Protein AF-A0A8J8PU39-F1 (afdb_monomer)

Sequence (96 aa):
EINGIKIYVLEGLEDEEEIKEITRKITYSQNNIVVSITDNKLQIGTSKNIDVSKIVEEFRKIGGRGGGKGTFANILLDQRRSKEQIIEIIKRGILV

Structure (mmCIF, N/CA/C/O backbone):
data_AF-A0A8J8PU39-F1
#
_entry.id   AF-A0A8J8PU39-F1
#
loop_
_atom_site.group_PDB
_atom_site.id
_atom_site.type_symbol
_atom_site.label_atom_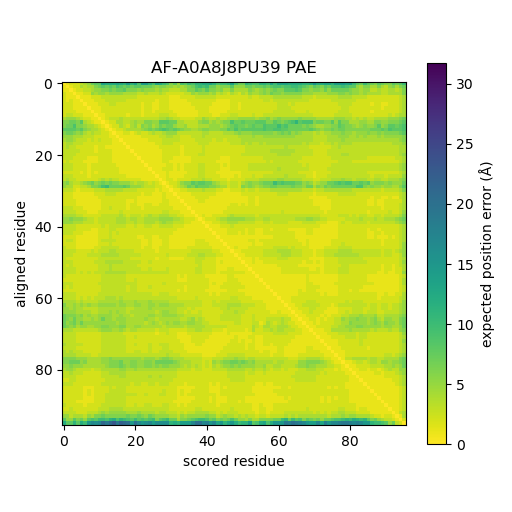id
_atom_site.label_alt_id
_atom_site.label_comp_id
_atom_site.label_asym_id
_atom_site.label_entity_id
_atom_site.label_seq_id
_atom_site.pdbx_PDB_ins_code
_atom_site.Cartn_x
_atom_site.Cartn_y
_atom_site.Cartn_z
_atom_site.occupancy
_atom_site.B_iso_or_equiv
_atom_site.auth_seq_id
_atom_site.auth_comp_id
_atom_site.auth_asym_id
_atom_site.auth_atom_id
_atom_site.pdbx_PDB_model_num
ATOM 1 N N . GLU A 1 1 ? -11.850 7.663 -3.399 1.00 81.25 1 GLU A N 1
ATOM 2 C CA . GLU A 1 1 ? -12.486 7.480 -2.079 1.00 81.25 1 GLU A CA 1
ATOM 3 C C . GLU A 1 1 ? -13.464 6.315 -2.163 1.00 81.25 1 GLU A C 1
ATOM 5 O O . GLU A 1 1 ? -13.991 6.080 -3.247 1.00 81.25 1 GLU A O 1
ATOM 10 N N . ILE A 1 2 ? -13.654 5.568 -1.078 1.00 85.81 2 ILE A N 1
ATOM 11 C CA . ILE A 1 2 ? -14.624 4.470 -0.970 1.00 85.81 2 ILE A CA 1
ATOM 12 C C . ILE A 1 2 ? -15.040 4.316 0.496 1.00 85.81 2 ILE A C 1
ATOM 14 O O . ILE A 1 2 ? -14.176 4.254 1.362 1.00 85.81 2 ILE A O 1
ATOM 18 N N . ASN A 1 3 ? -16.343 4.304 0.793 1.00 85.50 3 ASN A N 1
ATOM 19 C CA . ASN A 1 3 ? -16.881 4.239 2.165 1.00 85.50 3 ASN A CA 1
ATOM 20 C C . ASN A 1 3 ? -16.247 5.260 3.139 1.00 85.50 3 ASN A C 1
ATOM 22 O O . ASN A 1 3 ? -15.985 4.948 4.297 1.00 85.50 3 ASN A O 1
ATOM 26 N N . GLY A 1 4 ? -15.937 6.470 2.659 1.00 89.81 4 GLY A N 1
ATOM 27 C CA . GLY A 1 4 ? -15.257 7.506 3.446 1.00 89.81 4 GLY A CA 1
ATOM 28 C C . GLY A 1 4 ? -13.753 7.283 3.660 1.00 89.81 4 GLY A C 1
ATOM 29 O O . GLY A 1 4 ? -13.113 8.108 4.308 1.00 89.81 4 GLY A O 1
ATOM 30 N N . ILE A 1 5 ? -13.172 6.211 3.103 1.00 94.44 5 ILE A N 1
ATOM 31 C CA . ILE A 1 5 ? -11.729 5.947 3.094 1.00 94.44 5 ILE A CA 1
ATOM 32 C C . ILE A 1 5 ? -11.089 6.580 1.855 1.00 94.44 5 ILE A C 1
ATOM 34 O O . ILE A 1 5 ? -11.463 6.294 0.708 1.00 94.44 5 ILE A O 1
ATOM 38 N N . LYS A 1 6 ? -10.079 7.424 2.069 1.00 96.44 6 LYS A N 1
ATOM 39 C CA . LYS A 1 6 ? -9.273 8.032 1.005 1.00 96.44 6 LYS A CA 1
ATOM 40 C C . LYS A 1 6 ? -8.037 7.185 0.735 1.00 96.44 6 LYS A C 1
ATOM 42 O O . LYS A 1 6 ? -7.341 6.776 1.657 1.00 96.44 6 LYS A O 1
ATOM 47 N N . ILE A 1 7 ? -7.767 6.935 -0.543 1.00 96.38 7 ILE A N 1
ATOM 48 C CA . ILE A 1 7 ? -6.589 6.194 -0.996 1.00 96.38 7 ILE A CA 1
ATOM 49 C C . ILE A 1 7 ? -5.682 7.181 -1.724 1.00 96.38 7 ILE A C 1
ATOM 51 O O . ILE A 1 7 ? -6.104 7.799 -2.702 1.00 96.38 7 ILE A O 1
ATOM 55 N N . TYR A 1 8 ? -4.456 7.317 -1.238 1.00 96.62 8 TYR A N 1
A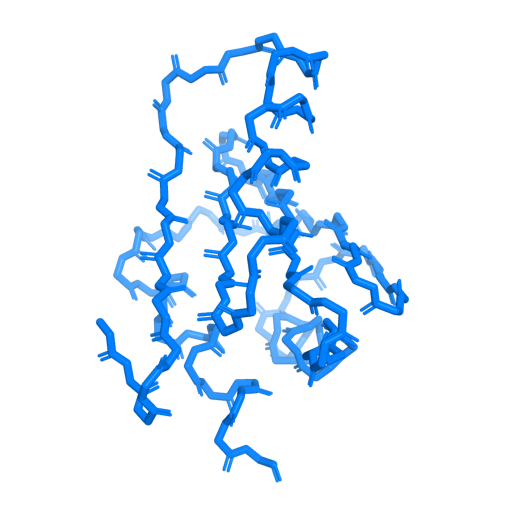TOM 56 C CA . TYR A 1 8 ? -3.399 8.130 -1.818 1.00 96.62 8 TYR A CA 1
ATOM 57 C C . TYR A 1 8 ? -2.382 7.207 -2.478 1.00 96.62 8 TYR A C 1
ATOM 59 O O . TYR A 1 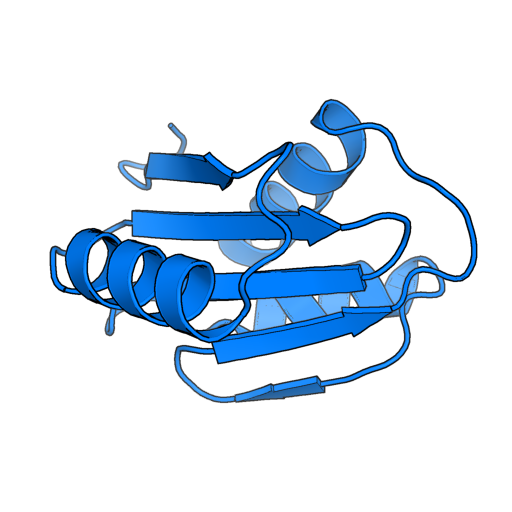8 ? -1.998 6.191 -1.900 1.00 96.62 8 TYR A O 1
ATOM 67 N N . VAL A 1 9 ? -1.945 7.568 -3.680 1.00 96.19 9 VAL A N 1
ATOM 68 C CA . VAL A 1 9 ? -0.918 6.828 -4.413 1.00 96.19 9 VAL A CA 1
ATOM 69 C C . VAL A 1 9 ? 0.295 7.732 -4.565 1.00 96.19 9 VAL A C 1
ATOM 71 O O . VAL A 1 9 ? 0.164 8.832 -5.100 1.00 96.19 9 VAL A O 1
ATOM 74 N N . LEU A 1 10 ? 1.443 7.274 -4.073 1.00 95.25 10 LEU A N 1
ATOM 75 C CA . LEU A 1 10 ? 2.731 7.942 -4.229 1.00 95.25 10 LEU A CA 1
ATOM 76 C C . LEU A 1 10 ? 3.513 7.230 -5.338 1.00 95.25 10 LEU A C 1
ATOM 78 O O . LEU A 1 10 ? 3.779 6.032 -5.237 1.00 95.25 10 LEU A O 1
ATOM 82 N N . GLU A 1 11 ? 3.863 7.967 -6.387 1.00 90.19 11 GLU A N 1
ATOM 83 C CA . GLU A 1 11 ? 4.625 7.487 -7.545 1.00 90.19 11 GLU A CA 1
ATOM 84 C C . GLU A 1 11 ? 5.796 8.443 -7.791 1.00 90.19 11 GLU A C 1
ATOM 86 O O . GLU A 1 11 ? 5.668 9.645 -7.558 1.00 90.19 11 GLU A O 1
ATOM 91 N N . GLY A 1 12 ? 6.929 7.918 -8.264 1.00 84.00 12 GLY A N 1
ATOM 92 C CA . GLY A 1 12 ? 8.099 8.734 -8.611 1.00 84.00 12 GLY A CA 1
ATOM 93 C C . GLY A 1 12 ? 8.921 9.238 -7.420 1.00 84.00 12 GLY A C 1
ATOM 94 O O . GLY A 1 12 ? 9.744 10.128 -7.601 1.00 84.00 12 GLY A O 1
ATOM 95 N N . LEU A 1 13 ? 8.707 8.681 -6.224 1.00 86.19 13 LEU A N 1
ATOM 96 C CA . LEU A 1 13 ? 9.573 8.885 -5.062 1.00 86.19 13 LEU A CA 1
ATOM 97 C C . LEU A 1 13 ? 10.495 7.672 -4.899 1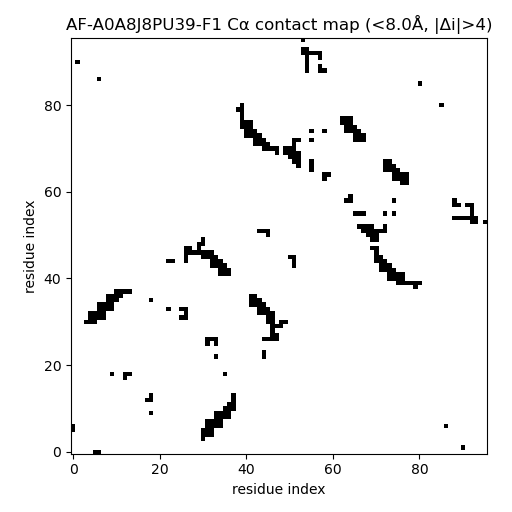.00 86.19 13 LEU A C 1
ATOM 99 O O . LEU A 1 13 ? 10.031 6.531 -4.964 1.00 86.19 13 LEU A O 1
ATOM 103 N N . GLU A 1 14 ? 11.780 7.929 -4.672 1.00 84.12 14 GLU A N 1
ATOM 104 C CA . GLU A 1 14 ? 12.801 6.892 -4.460 1.00 84.12 14 GLU A CA 1
ATOM 105 C C . GLU A 1 14 ? 13.332 6.874 -3.019 1.00 84.12 14 GLU A C 1
ATOM 107 O O . GLU A 1 14 ? 13.798 5.837 -2.549 1.00 84.12 14 GLU A O 1
ATOM 112 N N . ASP A 1 15 ? 13.227 7.994 -2.297 1.00 90.25 15 ASP A N 1
ATOM 113 C CA . ASP A 1 15 ? 13.695 8.107 -0.917 1.00 90.25 15 ASP A CA 1
ATOM 114 C C . ASP A 1 15 ? 12.717 7.418 0.054 1.00 90.25 15 ASP A C 1
ATOM 116 O O . ASP A 1 15 ? 11.583 7.859 0.273 1.00 90.25 15 ASP A O 1
ATOM 120 N N . GLU A 1 16 ? 13.157 6.304 0.647 1.00 87.88 16 GLU A N 1
ATOM 121 C CA . GLU A 1 16 ? 12.342 5.524 1.581 1.00 87.88 16 GLU A CA 1
ATOM 122 C C . GLU A 1 16 ? 12.014 6.277 2.882 1.00 87.88 16 GLU A C 1
ATOM 124 O O . GLU A 1 16 ? 10.959 6.029 3.480 1.00 87.88 16 GLU A O 1
ATOM 129 N N . GLU A 1 17 ? 12.883 7.181 3.349 1.00 91.62 17 GLU A N 1
ATOM 130 C CA . GLU A 1 17 ? 12.611 7.991 4.539 1.00 91.62 17 GLU A CA 1
ATOM 131 C C . GLU A 1 17 ? 11.534 9.033 4.244 1.00 91.62 17 GLU A C 1
ATOM 133 O O . GLU A 1 17 ? 10.583 9.160 5.024 1.00 91.62 17 GLU A O 1
ATOM 138 N N . GLU A 1 18 ? 11.615 9.687 3.084 1.00 93.50 18 GLU A N 1
ATOM 139 C CA . GLU A 1 18 ? 10.604 10.637 2.622 1.00 93.50 18 GLU A CA 1
ATOM 140 C C . GLU A 1 18 ? 9.238 9.954 2.454 1.00 93.50 18 GLU A C 1
ATOM 142 O O . GLU A 1 18 ? 8.229 10.409 3.007 1.00 93.50 18 GLU A O 1
ATOM 147 N N . ILE A 1 19 ? 9.194 8.799 1.777 1.00 93.56 19 ILE A N 1
ATOM 148 C CA . ILE A 1 19 ? 7.967 8.005 1.601 1.00 93.56 19 ILE A CA 1
ATOM 149 C C . ILE A 1 19 ? 7.356 7.646 2.957 1.00 93.56 19 ILE A C 1
ATOM 151 O O . ILE A 1 19 ? 6.139 7.760 3.158 1.00 93.56 19 ILE A O 1
ATOM 155 N N . LYS A 1 20 ? 8.185 7.218 3.912 1.00 92.56 20 LYS A N 1
ATOM 156 C CA . LYS A 1 20 ? 7.744 6.840 5.256 1.00 92.56 20 LYS A CA 1
ATOM 157 C C . LYS A 1 20 ? 7.219 8.039 6.040 1.00 92.56 20 LYS A C 1
ATOM 159 O O . LYS A 1 20 ? 6.233 7.891 6.768 1.00 92.56 20 LYS A O 1
ATOM 164 N N . GLU A 1 21 ? 7.836 9.210 5.911 1.00 95.25 21 GLU A N 1
ATOM 165 C CA . GLU A 1 21 ? 7.378 10.438 6.559 1.00 95.25 21 GLU A CA 1
ATOM 166 C C . GLU A 1 21 ? 6.043 10.923 5.976 1.00 95.25 21 GLU A C 1
ATOM 168 O O . GLU A 1 21 ? 5.102 11.167 6.739 1.00 95.25 21 GLU A O 1
ATOM 173 N N . ILE A 1 22 ? 5.917 10.986 4.645 1.00 96.06 22 ILE A N 1
ATOM 174 C CA . ILE A 1 22 ? 4.670 11.350 3.953 1.00 96.06 22 ILE A CA 1
ATOM 175 C C . ILE A 1 22 ? 3.550 10.390 4.354 1.00 96.06 22 ILE A C 1
ATOM 177 O O . ILE A 1 22 ? 2.470 10.823 4.766 1.00 96.06 22 ILE A O 1
ATOM 181 N N . THR A 1 23 ? 3.831 9.086 4.304 1.00 96.06 23 THR A N 1
ATOM 182 C CA . THR A 1 23 ? 2.886 8.041 4.707 1.00 96.06 23 THR A CA 1
ATOM 183 C C . THR A 1 23 ? 2.410 8.277 6.136 1.00 96.06 23 THR A C 1
ATOM 185 O O . THR A 1 23 ? 1.207 8.384 6.361 1.00 96.06 23 THR A O 1
ATOM 188 N N . ARG A 1 24 ? 3.334 8.453 7.093 1.00 95.75 24 ARG A N 1
ATOM 189 C CA . ARG A 1 24 ? 2.999 8.712 8.504 1.00 95.75 24 ARG A CA 1
ATOM 190 C C . ARG A 1 24 ? 2.134 9.954 8.688 1.00 95.75 24 ARG A C 1
ATOM 192 O O . ARG A 1 24 ? 1.187 9.899 9.470 1.00 95.75 24 ARG A O 1
ATOM 199 N N . LYS A 1 25 ? 2.446 11.056 7.998 1.00 96.75 25 LYS A N 1
ATOM 200 C CA . LYS A 1 25 ? 1.685 12.312 8.090 1.00 96.75 25 LYS A CA 1
ATOM 201 C C . LYS A 1 25 ? 0.253 12.132 7.592 1.00 96.75 25 LYS A C 1
ATOM 203 O O . LYS A 1 25 ? -0.682 12.524 8.283 1.00 96.75 25 LYS A O 1
ATOM 208 N N . ILE A 1 26 ? 0.069 11.494 6.437 1.00 96.94 26 ILE A N 1
ATOM 209 C CA . ILE A 1 26 ? -1.261 11.283 5.847 1.00 96.94 26 ILE A CA 1
ATOM 210 C C . ILE A 1 26 ? -2.088 10.301 6.688 1.00 96.94 26 ILE A C 1
ATOM 212 O O . ILE A 1 26 ? -3.264 10.549 6.963 1.00 96.94 26 ILE A O 1
ATOM 216 N N . THR A 1 27 ? -1.488 9.197 7.140 1.00 96.88 27 THR A N 1
ATOM 217 C CA . THR A 1 27 ? -2.193 8.163 7.916 1.00 96.88 27 THR A CA 1
ATOM 218 C C . THR A 1 27 ? -2.390 8.529 9.387 1.00 96.88 27 THR A C 1
ATOM 220 O O . THR A 1 27 ? -3.010 7.769 10.131 1.00 96.88 27 THR A O 1
ATOM 223 N N . TYR A 1 28 ? -1.856 9.667 9.847 1.00 94.75 28 TYR A N 1
ATOM 224 C CA . TYR A 1 28 ? -2.126 10.175 11.193 1.00 94.75 28 TYR A CA 1
ATOM 225 C C . TYR A 1 28 ? -3.603 10.561 11.360 1.00 94.75 28 TYR A C 1
ATOM 227 O O . TYR A 1 28 ? -4.205 10.290 12.400 1.00 94.75 28 TYR A O 1
ATOM 235 N N . SER A 1 29 ? -4.203 11.145 10.319 1.00 91.81 29 SER A N 1
ATOM 236 C CA . SER A 1 29 ? -5.648 11.372 10.238 1.00 91.81 29 SER A CA 1
ATOM 237 C C . SER A 1 29 ? -6.401 10.057 10.017 1.00 91.81 29 SER A C 1
ATOM 239 O O . SER A 1 29 ? -5.831 9.082 9.532 1.00 91.81 29 SER A O 1
ATOM 241 N N . GLN A 1 30 ? -7.683 10.008 10.381 1.00 91.56 30 GLN A N 1
ATOM 242 C CA . GLN A 1 30 ? -8.507 8.806 10.208 1.00 91.56 30 GLN A CA 1
ATOM 243 C C . GLN A 1 30 ? -8.868 8.550 8.740 1.00 91.56 30 GLN A C 1
ATOM 245 O O . GLN A 1 30 ? -8.897 9.475 7.931 1.00 91.56 30 GLN A O 1
ATOM 250 N N . ASN A 1 31 ? -9.203 7.292 8.437 1.00 95.38 31 ASN A N 1
ATOM 251 C CA . ASN A 1 31 ? -9.768 6.853 7.156 1.00 95.38 31 ASN A CA 1
ATOM 252 C C . ASN A 1 31 ? -8.888 7.119 5.923 1.00 95.38 31 ASN A C 1
ATOM 254 O O . ASN A 1 31 ? -9.395 7.388 4.837 1.00 95.38 31 ASN A O 1
ATOM 258 N N . ASN A 1 32 ? -7.571 7.009 6.064 1.00 97.44 32 ASN A N 1
ATOM 259 C CA . ASN A 1 32 ? -6.623 7.162 4.970 1.00 97.44 32 ASN A CA 1
ATOM 260 C C . ASN A 1 32 ? -5.822 5.878 4.749 1.00 97.44 32 ASN A C 1
ATOM 262 O O . ASN A 1 32 ? -5.410 5.195 5.687 1.00 97.44 32 ASN A O 1
ATOM 266 N N . ILE A 1 33 ? -5.554 5.588 3.484 1.00 97.75 33 ILE A N 1
ATOM 267 C CA . ILE A 1 33 ? -4.622 4.563 3.030 1.00 97.75 33 ILE A CA 1
ATOM 268 C C . ILE A 1 33 ? -3.650 5.241 2.078 1.00 97.75 33 ILE A C 1
ATOM 270 O O . ILE A 1 33 ? -4.062 5.979 1.187 1.00 97.75 33 ILE A O 1
ATOM 274 N N . VAL A 1 34 ? -2.364 4.990 2.257 1.00 98.06 34 VAL A N 1
ATOM 275 C CA . VAL A 1 34 ? -1.307 5.434 1.354 1.00 98.06 34 VAL A CA 1
ATOM 276 C C . VAL A 1 34 ? -0.649 4.194 0.784 1.00 98.06 34 VAL A C 1
ATOM 278 O O . VAL A 1 34 ? -0.270 3.299 1.536 1.00 98.06 34 VAL A O 1
ATOM 281 N N . VAL A 1 35 ? -0.502 4.145 -0.534 1.00 97.50 35 VAL A N 1
ATOM 282 C CA . VAL A 1 35 ? 0.328 3.156 -1.214 1.00 97.50 35 VAL A CA 1
ATOM 283 C C . VAL A 1 35 ? 1.421 3.882 -1.983 1.00 97.50 35 VAL A C 1
ATOM 285 O O . VAL A 1 35 ? 1.141 4.713 -2.843 1.00 97.50 35 VAL A O 1
ATOM 288 N N . SER A 1 36 ? 2.671 3.586 -1.654 1.00 96.81 36 SER A N 1
ATOM 289 C CA . SER A 1 36 ? 3.817 3.943 -2.484 1.00 96.81 36 SER A CA 1
ATOM 290 C C . SER A 1 36 ? 4.131 2.782 -3.418 1.00 96.81 36 SER A C 1
ATOM 292 O O . SER A 1 36 ? 4.104 1.623 -2.992 1.00 96.81 36 SER A O 1
ATOM 294 N N . ILE A 1 37 ? 4.371 3.103 -4.688 1.00 94.50 37 ILE A N 1
ATOM 295 C CA . ILE A 1 37 ? 4.673 2.142 -5.746 1.00 94.50 37 ILE A 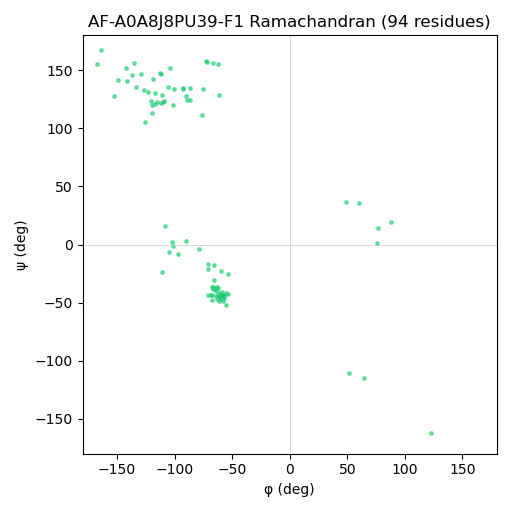CA 1
ATOM 296 C C . ILE A 1 37 ? 6.062 2.466 -6.298 1.00 94.50 37 ILE A C 1
ATOM 298 O O . ILE A 1 37 ? 6.246 3.489 -6.958 1.00 94.50 37 ILE A O 1
ATOM 302 N N . THR A 1 38 ? 7.014 1.561 -6.074 1.00 91.31 38 THR A N 1
ATOM 303 C CA . THR A 1 38 ? 8.372 1.634 -6.628 1.00 91.31 38 THR A CA 1
ATOM 304 C C . THR A 1 38 ? 8.650 0.321 -7.352 1.00 91.31 38 THR A C 1
ATOM 306 O O . THR A 1 38 ? 8.809 -0.727 -6.724 1.00 91.31 38 THR A O 1
ATOM 309 N N . ASP A 1 39 ? 8.638 0.350 -8.684 1.00 89.69 39 ASP A N 1
ATOM 310 C CA . ASP A 1 39 ? 8.647 -0.841 -9.541 1.00 89.69 39 ASP A CA 1
ATOM 311 C C . ASP A 1 39 ? 7.553 -1.857 -9.162 1.00 89.69 39 ASP A C 1
ATOM 313 O O . ASP A 1 39 ? 6.362 -1.612 -9.358 1.00 89.69 39 ASP A O 1
ATOM 317 N N . ASN A 1 40 ? 7.953 -3.007 -8.616 1.00 92.56 40 ASN A N 1
ATOM 318 C CA . ASN A 1 40 ? 7.063 -4.064 -8.144 1.00 9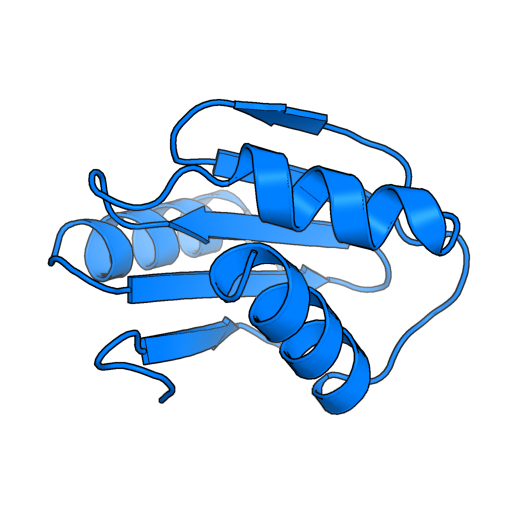2.56 40 ASN A CA 1
ATOM 319 C C . ASN A 1 40 ? 6.894 -4.056 -6.615 1.00 92.56 40 ASN A C 1
ATOM 321 O O . ASN A 1 40 ? 6.183 -4.904 -6.075 1.00 92.56 40 ASN A O 1
ATOM 325 N N . LYS A 1 41 ? 7.563 -3.144 -5.903 1.00 93.88 41 LYS A N 1
ATOM 326 C CA . LYS A 1 41 ? 7.479 -2.997 -4.451 1.00 93.88 41 LYS A CA 1
ATOM 327 C C . LYS A 1 41 ? 6.356 -2.024 -4.107 1.00 93.88 41 LYS A C 1
ATOM 329 O O . LYS A 1 41 ? 6.307 -0.902 -4.601 1.00 93.88 41 LYS A O 1
ATOM 334 N N . LEU A 1 42 ? 5.472 -2.465 -3.224 1.00 95.88 42 LEU A N 1
ATOM 335 C CA . LEU A 1 42 ? 4.423 -1.668 -2.616 1.00 95.88 42 LEU A CA 1
ATOM 336 C C . LEU A 1 42 ? 4.746 -1.469 -1.141 1.00 95.88 42 LEU A C 1
ATOM 338 O O . LEU A 1 42 ? 4.958 -2.444 -0.412 1.00 95.88 42 LEU A O 1
ATOM 342 N N . GLN A 1 43 ? 4.712 -0.222 -0.690 1.00 96.25 43 GLN A N 1
ATOM 343 C CA . GLN A 1 43 ? 4.666 0.104 0.733 1.00 96.25 43 GLN A CA 1
ATOM 344 C C . GLN A 1 43 ? 3.292 0.672 1.042 1.00 96.25 43 GLN A C 1
ATOM 346 O O . GLN A 1 43 ? 2.869 1.647 0.425 1.00 96.25 43 GLN A O 1
ATOM 351 N N . ILE A 1 44 ? 2.579 0.043 1.971 1.00 97.56 44 ILE A N 1
ATOM 352 C CA . ILE A 1 44 ? 1.202 0.404 2.297 1.00 97.56 44 ILE A CA 1
ATOM 353 C C . ILE A 1 44 ? 1.161 0.873 3.742 1.00 97.56 44 ILE A C 1
ATOM 355 O O . ILE A 1 44 ? 1.501 0.121 4.655 1.00 97.56 44 ILE A O 1
ATOM 359 N N . GLY A 1 45 ? 0.720 2.108 3.943 1.00 97.75 45 GLY A N 1
ATOM 360 C CA . GLY A 1 45 ? 0.374 2.655 5.245 1.00 97.75 45 GLY A CA 1
ATOM 361 C C . GLY A 1 45 ? -1.123 2.895 5.344 1.00 97.75 45 GLY A C 1
ATOM 362 O O . GLY A 1 45 ? -1.777 3.252 4.368 1.00 97.75 45 GLY A O 1
ATOM 363 N N . THR A 1 46 ? -1.677 2.722 6.533 1.00 97.69 46 THR A N 1
ATOM 364 C CA . THR A 1 46 ? -3.102 2.923 6.801 1.00 97.69 46 THR A CA 1
ATOM 365 C C . THR A 1 46 ? -3.300 3.703 8.097 1.00 97.69 46 THR A C 1
ATOM 367 O O . THR A 1 46 ? -2.426 3.730 8.969 1.00 97.69 46 THR A O 1
ATOM 370 N N . SER A 1 47 ? -4.442 4.370 8.232 1.00 97.00 47 SER A N 1
ATOM 371 C CA . SER A 1 47 ? -4.864 4.967 9.498 1.00 97.00 47 SER A CA 1
ATOM 372 C C . SER A 1 47 ? -5.055 3.910 10.582 1.00 97.00 47 SER A C 1
ATOM 374 O O . SER A 1 47 ? -5.382 2.764 10.298 1.00 97.00 47 SER A O 1
ATOM 376 N N . LYS A 1 48 ? -4.936 4.312 11.855 1.00 95.44 48 LYS A N 1
ATOM 377 C CA . LYS A 1 48 ? -5.037 3.405 13.020 1.00 95.44 48 LYS A CA 1
ATOM 378 C C . LYS A 1 48 ? -6.304 2.546 13.076 1.00 95.44 48 LYS A C 1
ATOM 380 O O . LYS A 1 48 ? -6.292 1.513 13.733 1.00 95.44 48 LYS A O 1
ATOM 385 N N . ASN A 1 49 ? -7.390 2.991 12.451 1.00 93.88 49 ASN A N 1
ATOM 386 C CA . ASN A 1 49 ? -8.675 2.299 12.435 1.00 93.88 49 ASN A CA 1
ATOM 387 C C . ASN A 1 49 ? -8.844 1.312 11.266 1.00 93.88 49 ASN A C 1
ATOM 389 O O . ASN A 1 49 ? -9.920 0.743 11.119 1.00 93.88 49 ASN A O 1
ATOM 393 N N . ILE A 1 50 ? -7.817 1.131 10.435 1.00 94.19 50 ILE A N 1
ATOM 394 C CA . ILE A 1 50 ? -7.810 0.214 9.297 1.00 94.19 50 ILE A CA 1
ATOM 395 C C . ILE A 1 50 ? -6.673 -0.784 9.532 1.00 94.19 50 ILE A C 1
ATOM 397 O O . ILE A 1 50 ? -5.526 -0.385 9.714 1.00 94.19 50 ILE A O 1
ATOM 401 N N . ASP A 1 51 ? -6.984 -2.080 9.543 1.00 94.44 51 ASP A N 1
ATOM 402 C CA . ASP A 1 51 ? -5.955 -3.121 9.580 1.00 94.44 51 ASP A CA 1
ATOM 403 C C . ASP A 1 51 ? -5.502 -3.449 8.154 1.00 94.44 51 ASP A C 1
ATOM 405 O O . ASP A 1 51 ? -6.294 -3.812 7.283 1.00 94.44 51 ASP A O 1
ATOM 409 N N . VAL A 1 52 ? -4.199 -3.338 7.915 1.00 96.75 52 VAL A N 1
ATOM 410 C CA . VAL A 1 52 ? -3.576 -3.620 6.621 1.00 96.75 52 VAL A CA 1
ATOM 411 C C . VAL A 1 52 ? -3.565 -5.117 6.282 1.00 96.75 52 VAL A C 1
ATOM 413 O O . VAL A 1 52 ? -3.348 -5.479 5.126 1.00 96.75 52 VAL A O 1
ATOM 416 N N . SER A 1 53 ? -3.783 -6.003 7.262 1.00 95.94 53 SER A N 1
ATOM 417 C CA . SER A 1 53 ? -3.693 -7.459 7.086 1.00 95.94 53 SER A CA 1
ATOM 418 C C . SER A 1 53 ? -4.595 -7.981 5.959 1.00 95.94 53 SER A C 1
ATOM 420 O O 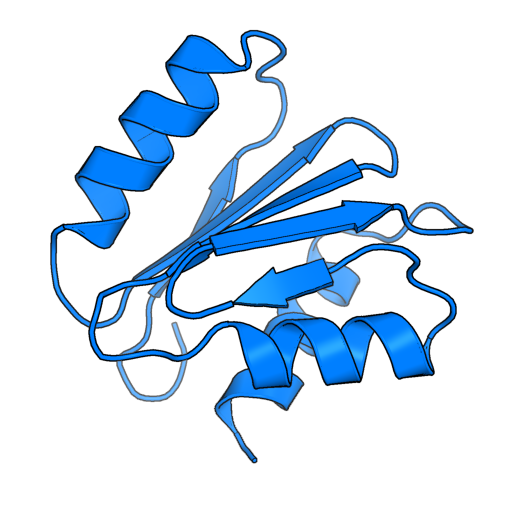. SER A 1 53 ? -4.141 -8.769 5.128 1.00 95.94 53 SER A O 1
ATOM 422 N N . LYS A 1 54 ? -5.825 -7.466 5.847 1.00 94.38 54 LYS A N 1
ATOM 423 C CA . LYS A 1 54 ? -6.780 -7.834 4.789 1.00 94.38 54 LYS A CA 1
ATOM 424 C C . LYS A 1 54 ? -6.352 -7.388 3.398 1.00 94.38 54 LYS A C 1
ATOM 426 O O . LYS A 1 54 ? -6.496 -8.137 2.436 1.00 94.38 54 LYS A O 1
ATOM 431 N N . ILE A 1 55 ? -5.722 -6.221 3.290 1.00 96.56 55 ILE A N 1
ATOM 432 C CA . ILE A 1 55 ? -5.123 -5.758 2.033 1.00 96.56 55 ILE A CA 1
ATOM 433 C C . ILE A 1 55 ? -3.980 -6.697 1.622 1.00 96.56 55 ILE A C 1
ATOM 435 O O . ILE A 1 55 ? -3.897 -7.111 0.467 1.00 96.56 55 ILE A O 1
ATOM 439 N N . VAL A 1 56 ? -3.121 -7.087 2.571 1.00 97.25 56 VAL A N 1
ATOM 440 C CA . VAL A 1 56 ? -2.018 -8.031 2.320 1.00 97.25 56 VAL A CA 1
ATOM 441 C C . VAL A 1 56 ? -2.538 -9.398 1.863 1.00 97.25 56 VAL A C 1
ATOM 443 O O . VAL A 1 56 ? -1.965 -9.984 0.943 1.00 97.25 56 VAL A O 1
ATOM 446 N N . GLU A 1 57 ? -3.612 -9.908 2.472 1.00 96.75 57 GLU A N 1
ATOM 447 C CA . GLU A 1 57 ? -4.264 -11.160 2.060 1.00 96.75 57 GLU A CA 1
ATOM 448 C C . GLU A 1 57 ? -4.707 -11.110 0.589 1.00 96.75 57 GLU A C 1
ATOM 450 O O . GLU A 1 57 ? -4.409 -12.039 -0.165 1.00 96.75 57 GLU A O 1
ATOM 455 N N . GLU A 1 58 ? -5.340 -10.019 0.146 1.00 96.81 58 GLU A N 1
ATOM 456 C CA . GLU A 1 58 ? -5.769 -9.858 -1.250 1.00 96.81 58 GLU A CA 1
ATOM 457 C C . GLU A 1 58 ? -4.595 -9.824 -2.236 1.00 96.81 58 GLU A C 1
ATOM 459 O O . GLU A 1 58 ? -4.650 -10.457 -3.293 1.00 96.81 58 GLU A O 1
ATOM 464 N N . PHE A 1 59 ? -3.493 -9.156 -1.888 1.00 96.75 59 PHE A N 1
ATOM 465 C CA . PHE A 1 59 ? -2.293 -9.180 -2.727 1.00 96.75 59 PHE A CA 1
ATOM 466 C C . PHE A 1 59 ? -1.648 -10.568 -2.786 1.00 96.75 59 PHE A C 1
ATOM 468 O O . PHE A 1 59 ? -1.184 -10.981 -3.849 1.00 96.75 59 PHE A O 1
ATOM 475 N N . ARG A 1 60 ? -1.650 -11.336 -1.690 1.00 95.56 60 ARG A N 1
ATOM 476 C CA . ARG A 1 60 ? -1.129 -12.715 -1.697 1.00 95.56 60 ARG A CA 1
ATOM 477 C C . ARG A 1 60 ? -1.921 -13.632 -2.627 1.00 95.56 60 ARG A C 1
ATOM 479 O O . ARG A 1 60 ? -1.315 -14.449 -3.315 1.00 95.56 60 ARG A O 1
ATOM 486 N N . LYS A 1 61 ? -3.246 -13.458 -2.724 1.00 95.31 61 LYS A N 1
ATOM 487 C CA . LYS A 1 61 ? -4.108 -14.233 -3.643 1.00 95.31 61 LYS A CA 1
ATOM 488 C C . LYS A 1 61 ? -3.718 -14.083 -5.117 1.00 95.31 61 LYS A C 1
ATOM 490 O O . LYS A 1 61 ? -4.042 -14.956 -5.915 1.00 95.31 61 LYS A O 1
ATOM 495 N N . ILE A 1 62 ? -3.028 -13.002 -5.482 1.00 93.88 62 ILE A N 1
ATOM 496 C CA . ILE A 1 62 ? -2.624 -12.718 -6.866 1.00 93.88 62 ILE A CA 1
ATOM 497 C C . ILE A 1 62 ? -1.116 -12.878 -7.120 1.00 93.88 62 ILE A C 1
ATOM 499 O O . ILE A 1 62 ? -0.617 -12.357 -8.121 1.00 93.88 62 ILE A O 1
ATOM 503 N N . GLY A 1 63 ? -0.393 -13.554 -6.220 1.00 93.12 63 GLY A N 1
ATOM 504 C CA . GLY A 1 63 ? 1.056 -13.769 -6.333 1.00 93.12 63 GLY A CA 1
ATOM 505 C C . GLY A 1 63 ? 1.917 -12.660 -5.718 1.00 93.12 63 GLY A C 1
ATOM 506 O O . GLY A 1 63 ? 3.083 -12.517 -6.060 1.00 93.12 63 GLY A O 1
ATOM 507 N N . GLY A 1 64 ? 1.370 -11.830 -4.828 1.00 96.19 64 GLY A N 1
ATOM 508 C CA . GLY A 1 64 ? 2.170 -10.906 -4.024 1.00 96.19 64 GLY A CA 1
ATOM 509 C C . GLY A 1 64 ? 2.913 -11.633 -2.898 1.00 96.19 64 GLY A C 1
ATOM 510 O O . GLY A 1 64 ? 2.324 -12.421 -2.156 1.00 96.19 64 GLY A O 1
ATOM 511 N N . ARG A 1 65 ? 4.200 -11.334 -2.721 1.00 96.38 65 ARG A N 1
ATOM 512 C CA . ARG A 1 65 ? 5.035 -11.805 -1.605 1.00 96.38 65 ARG A CA 1
ATOM 513 C C . ARG A 1 65 ? 5.248 -10.683 -0.595 1.00 96.38 65 ARG A C 1
ATOM 515 O O . ARG A 1 65 ? 5.249 -9.518 -0.958 1.00 96.38 65 ARG A O 1
ATOM 522 N N . GLY A 1 66 ? 5.446 -11.013 0.677 1.00 94.69 66 GLY A N 1
ATOM 523 C CA . GLY A 1 66 ? 5.651 -10.019 1.737 1.00 94.69 66 GLY A CA 1
ATOM 524 C C . GLY A 1 66 ? 4.633 -10.131 2.865 1.00 94.69 66 GLY A C 1
ATOM 525 O O . GLY A 1 66 ? 3.989 -11.171 3.047 1.00 94.69 66 GLY A O 1
ATOM 526 N N . GLY A 1 67 ? 4.515 -9.075 3.662 1.00 94.81 67 GLY A N 1
ATOM 527 C CA . GLY A 1 67 ? 3.741 -9.096 4.895 1.00 94.81 67 GLY A CA 1
ATOM 528 C C . GLY A 1 67 ? 3.433 -7.707 5.433 1.00 94.81 67 GLY A C 1
ATOM 529 O O . GLY A 1 67 ? 4.000 -6.701 5.015 1.00 94.81 67 GLY A O 1
ATOM 530 N N . GLY A 1 68 ? 2.524 -7.672 6.394 1.00 93.62 68 GLY A N 1
ATOM 531 C CA . GLY A 1 68 ? 2.128 -6.461 7.090 1.00 93.62 68 GLY A CA 1
ATOM 532 C C . GLY A 1 68 ? 1.318 -6.806 8.323 1.00 93.62 68 GLY A C 1
ATOM 533 O O . GLY A 1 68 ? 0.734 -7.888 8.405 1.00 93.62 68 GLY A O 1
ATOM 534 N N . LYS A 1 69 ? 1.326 -5.901 9.297 1.00 92.62 69 LYS A N 1
ATOM 535 C CA . LYS A 1 69 ? 0.575 -6.042 10.544 1.00 92.62 69 LYS A CA 1
ATOM 536 C C . LYS A 1 69 ? 0.177 -4.666 11.055 1.00 92.62 69 LYS A C 1
ATOM 538 O O . LYS A 1 69 ? 0.978 -3.731 11.001 1.00 92.62 69 LYS A O 1
ATOM 543 N N . GLY A 1 70 ? -1.030 -4.564 11.606 1.00 95.38 70 GLY A N 1
ATOM 544 C CA . GLY A 1 70 ? -1.538 -3.306 12.133 1.00 95.38 70 GLY A CA 1
ATOM 545 C C . GLY A 1 70 ? -1.698 -2.312 10.993 1.00 95.38 70 GLY A C 1
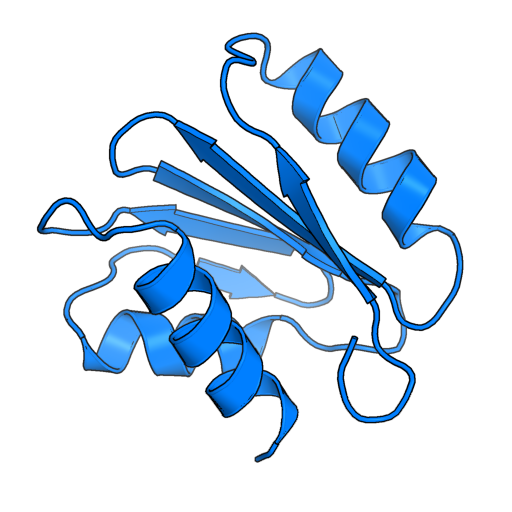ATOM 546 O O . GLY A 1 70 ? -2.487 -2.541 10.089 1.00 95.38 70 GLY A O 1
ATOM 547 N N . THR A 1 71 ? -0.921 -1.233 11.003 1.00 96.62 71 THR A N 1
ATOM 548 C CA . THR A 1 71 ? -1.122 -0.128 10.062 1.00 96.62 71 THR A CA 1
ATOM 549 C C . THR A 1 71 ? -0.149 -0.089 8.887 1.00 96.62 71 THR A C 1
ATOM 551 O O . THR A 1 71 ? -0.216 0.845 8.089 1.00 96.62 71 THR A O 1
ATOM 554 N N . PHE A 1 72 ? 0.771 -1.052 8.768 1.00 97.06 72 PHE A N 1
ATOM 555 C CA . PHE A 1 72 ? 1.835 -0.999 7.763 1.00 97.06 72 PHE A CA 1
ATOM 556 C C . PHE A 1 72 ? 2.153 -2.356 7.124 1.00 97.06 72 PHE A C 1
ATOM 558 O O . PHE A 1 72 ? 2.209 -3.384 7.809 1.00 97.06 72 PHE A O 1
ATOM 565 N N . ALA A 1 73 ? 2.406 -2.345 5.815 1.00 97.19 73 ALA A N 1
ATOM 566 C CA . ALA A 1 73 ? 2.785 -3.514 5.034 1.00 97.19 73 ALA A CA 1
ATOM 567 C C . ALA A 1 73 ? 3.827 -3.195 3.957 1.00 97.19 73 ALA A C 1
ATOM 569 O O . ALA A 1 73 ? 3.851 -2.102 3.397 1.00 97.19 73 ALA A O 1
ATOM 570 N N . ASN A 1 74 ? 4.625 -4.208 3.619 1.00 97.00 74 ASN A N 1
ATOM 571 C CA . ASN A 1 74 ? 5.483 -4.228 2.440 1.00 97.00 74 ASN A CA 1
ATOM 572 C C . ASN A 1 74 ? 5.133 -5.451 1.592 1.00 97.00 74 ASN A C 1
ATOM 574 O O . ASN A 1 74 ? 5.071 -6.575 2.104 1.00 97.00 74 ASN A O 1
ATOM 578 N N . ILE A 1 75 ? 4.935 -5.237 0.295 1.00 97.75 75 ILE A N 1
ATOM 579 C CA . ILE A 1 75 ? 4.544 -6.278 -0.654 1.00 97.75 75 ILE A CA 1
ATOM 580 C C . ILE A 1 75 ? 5.424 -6.161 -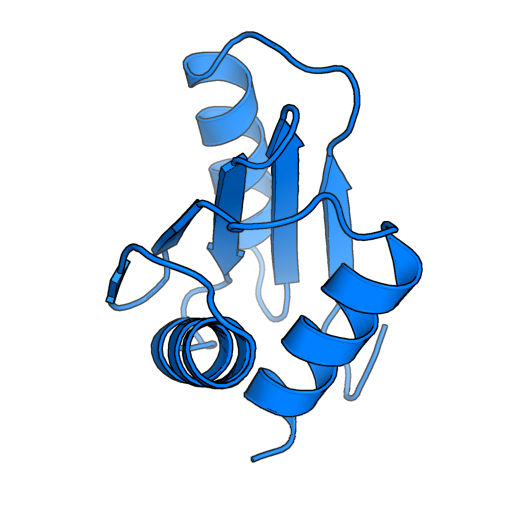1.895 1.00 97.75 75 ILE A C 1
ATOM 582 O O . ILE A 1 75 ? 5.651 -5.069 -2.394 1.00 97.75 75 ILE A O 1
ATOM 586 N N . LEU A 1 76 ? 5.914 -7.284 -2.399 1.00 97.44 76 LEU A N 1
ATOM 587 C CA . LEU A 1 76 ? 6.588 -7.405 -3.680 1.00 97.44 76 LEU A CA 1
ATOM 588 C C . LEU A 1 76 ? 5.671 -8.173 -4.630 1.00 97.44 76 LEU A C 1
ATOM 590 O O . LEU A 1 76 ? 5.258 -9.292 -4.327 1.00 97.44 76 LEU A O 1
ATOM 594 N N . LEU A 1 77 ? 5.342 -7.577 -5.767 1.00 96.06 77 LEU A N 1
ATOM 595 C CA . LEU A 1 77 ? 4.533 -8.207 -6.801 1.00 96.06 77 LEU A CA 1
ATOM 596 C C . LEU A 1 77 ? 5.421 -9.025 -7.743 1.00 96.06 77 LEU A C 1
ATOM 598 O O . LEU A 1 77 ? 6.453 -8.547 -8.208 1.00 96.06 77 LEU A O 1
ATOM 602 N N . ASP A 1 78 ? 5.001 -10.245 -8.073 1.00 91.81 78 ASP A N 1
ATOM 603 C CA . ASP A 1 78 ? 5.735 -11.084 -9.029 1.00 91.81 78 ASP A CA 1
ATOM 604 C C . ASP A 1 78 ? 5.638 -10.567 -10.476 1.00 91.81 78 ASP A C 1
ATOM 606 O O . ASP A 1 78 ? 6.482 -10.878 -11.314 1.00 91.81 78 ASP A O 1
ATOM 610 N N . GLN A 1 79 ? 4.625 -9.749 -10.774 1.00 90.25 79 GLN A N 1
ATOM 611 C CA . GLN A 1 79 ? 4.444 -9.082 -12.062 1.00 90.25 79 GLN A CA 1
ATOM 612 C C . GLN A 1 79 ? 4.030 -7.629 -11.851 1.00 90.25 79 GLN A C 1
ATOM 614 O O . GLN A 1 79 ? 3.262 -7.324 -10.932 1.00 90.25 79 GLN A O 1
ATOM 619 N N . ARG A 1 80 ? 4.482 -6.746 -12.750 1.00 89.56 80 ARG A N 1
ATOM 620 C CA . ARG A 1 80 ? 4.098 -5.334 -12.730 1.00 89.56 80 ARG A CA 1
ATOM 621 C C . ARG A 1 80 ? 2.588 -5.210 -12.910 1.00 89.56 80 ARG A C 1
ATOM 623 O O . ARG A 1 80 ? 2.009 -5.775 -13.837 1.00 89.56 80 ARG A O 1
ATOM 630 N N . ARG A 1 81 ? 1.952 -4.460 -12.015 1.00 91.75 81 ARG A N 1
ATOM 631 C CA . ARG A 1 81 ? 0.525 -4.130 -12.072 1.00 91.75 81 ARG A CA 1
ATOM 632 C C . ARG A 1 81 ? 0.372 -2.642 -12.343 1.00 91.75 81 ARG A C 1
ATOM 634 O O . ARG A 1 81 ? 1.195 -1.840 -11.910 1.00 91.75 81 ARG A O 1
ATOM 641 N N . SER A 1 82 ? -0.692 -2.287 -13.050 1.00 93.75 82 SER A N 1
ATOM 642 C CA . SER A 1 82 ? -1.108 -0.889 -13.160 1.00 93.75 82 SER A CA 1
ATOM 643 C C . SER A 1 82 ? -1.576 -0.358 -11.804 1.00 93.75 82 SER A C 1
ATOM 645 O O . SER A 1 82 ? -2.024 -1.113 -10.933 1.00 93.75 82 SER A O 1
ATOM 647 N N . LYS A 1 83 ? -1.515 0.961 -11.651 1.00 92.69 83 LYS A N 1
ATOM 648 C CA . LYS A 1 83 ? -2.050 1.681 -10.498 1.00 92.69 83 LYS A CA 1
ATOM 649 C C . LYS A 1 83 ? -3.518 1.347 -10.244 1.00 92.69 83 LYS A C 1
ATOM 651 O O . LYS A 1 83 ? -3.905 1.101 -9.106 1.00 92.69 83 LYS A O 1
ATOM 656 N N . GLU A 1 84 ? -4.325 1.277 -11.296 1.00 94.94 84 GLU A N 1
ATOM 657 C CA . GLU A 1 84 ? -5.753 0.972 -11.217 1.00 94.94 84 GLU A CA 1
ATOM 658 C C . GLU A 1 84 ? -5.972 -0.432 -10.647 1.00 94.94 84 GLU A C 1
ATOM 660 O O . GLU A 1 84 ? -6.778 -0.611 -9.738 1.00 94.94 84 GLU A O 1
ATOM 665 N N . GLN A 1 85 ? -5.195 -1.421 -11.104 1.00 95.62 85 GLN A N 1
ATOM 666 C CA . GLN A 1 85 ? -5.248 -2.778 -10.554 1.00 95.62 85 GLN A CA 1
ATOM 667 C C . GLN A 1 85 ? -4.868 -2.807 -9.070 1.00 95.62 85 GLN A C 1
ATOM 669 O O . GLN A 1 85 ? -5.551 -3.463 -8.288 1.00 95.62 85 GLN A O 1
ATOM 674 N N . ILE A 1 86 ? -3.810 -2.091 -8.674 1.00 96.00 86 ILE A N 1
ATOM 675 C CA . ILE A 1 86 ? -3.367 -1.991 -7.273 1.00 96.00 86 ILE A CA 1
ATOM 676 C C . ILE A 1 86 ? -4.477 -1.389 -6.404 1.00 96.00 86 ILE A C 1
ATOM 678 O O . ILE A 1 86 ? -4.805 -1.947 -5.357 1.00 96.00 86 ILE A O 1
ATOM 682 N N . ILE A 1 87 ? -5.101 -0.299 -6.857 1.00 95.69 87 ILE A N 1
ATOM 683 C CA . ILE A 1 87 ? -6.220 0.341 -6.156 1.00 95.69 87 ILE A CA 1
ATOM 684 C C . ILE A 1 87 ? -7.402 -0.625 -6.016 1.00 95.69 87 ILE A C 1
ATOM 686 O O . ILE A 1 87 ? -7.975 -0.723 -4.934 1.00 95.69 87 ILE A O 1
ATOM 690 N N . GLU A 1 88 ? -7.768 -1.353 -7.071 1.00 95.88 88 GLU A N 1
ATOM 691 C CA . GLU A 1 88 ? -8.872 -2.321 -7.025 1.00 95.88 88 GLU A CA 1
ATOM 692 C C . GLU A 1 88 ? -8.614 -3.460 -6.029 1.00 95.88 88 GLU A C 1
ATOM 694 O O . GLU A 1 88 ? -9.525 -3.883 -5.319 1.00 95.88 88 GLU A O 1
ATOM 699 N N . ILE A 1 89 ? -7.371 -3.930 -5.914 1.00 96.00 89 ILE A N 1
ATOM 700 C CA . ILE A 1 89 ? -6.995 -4.951 -4.926 1.00 96.00 89 ILE A CA 1
ATOM 701 C C . ILE A 1 89 ? -7.090 -4.388 -3.503 1.00 96.00 89 ILE A C 1
ATOM 703 O O . ILE A 1 89 ? -7.662 -5.036 -2.627 1.00 96.00 89 ILE A O 1
ATOM 707 N N . ILE A 1 90 ? -6.604 -3.161 -3.278 1.00 96.19 90 ILE A N 1
ATOM 708 C CA . ILE A 1 90 ? -6.747 -2.472 -1.985 1.00 96.19 90 ILE A CA 1
ATOM 709 C C . ILE A 1 90 ? -8.226 -2.335 -1.613 1.00 96.19 90 ILE A C 1
ATOM 711 O O . ILE A 1 90 ? -8.593 -2.635 -0.480 1.00 96.19 90 ILE A O 1
ATOM 715 N N . LYS A 1 91 ? -9.083 -1.939 -2.565 1.00 95.12 91 LYS A N 1
ATOM 716 C CA . LYS A 1 91 ? -10.533 -1.822 -2.351 1.00 95.12 91 LYS A CA 1
ATOM 717 C C . LYS A 1 91 ? -11.165 -3.141 -1.915 1.00 95.12 91 LYS A C 1
ATOM 719 O O . LYS A 1 91 ? -11.996 -3.133 -1.017 1.00 95.12 91 LYS A O 1
ATOM 724 N N . ARG A 1 92 ? -10.770 -4.274 -2.502 1.00 94.44 92 ARG A N 1
ATOM 725 C CA . ARG A 1 92 ? -11.262 -5.592 -2.061 1.00 94.44 92 ARG A CA 1
ATOM 726 C C . ARG A 1 92 ? -10.902 -5.853 -0.604 1.00 94.44 92 ARG A C 1
ATOM 728 O O . ARG A 1 92 ? -11.766 -6.260 0.156 1.00 94.44 92 ARG A O 1
ATOM 735 N N . GLY A 1 93 ? -9.671 -5.538 -0.203 1.00 92.31 93 GLY A N 1
ATOM 736 C CA . GLY A 1 93 ? -9.191 -5.776 1.160 1.00 92.31 93 GLY A CA 1
ATOM 737 C C . GLY A 1 93 ? -9.887 -4.948 2.244 1.00 92.31 93 GLY A C 1
ATOM 738 O O . GLY A 1 93 ? -9.796 -5.306 3.409 1.00 92.31 93 GLY A O 1
ATOM 739 N N . ILE A 1 94 ? -10.575 -3.861 1.887 1.00 90.50 94 ILE A N 1
ATOM 740 C CA . ILE A 1 94 ? -11.311 -3.001 2.835 1.00 90.50 94 ILE A CA 1
ATOM 741 C C . ILE A 1 94 ? -12.833 -3.191 2.792 1.00 90.50 94 ILE A C 1
ATOM 743 O O . ILE A 1 94 ? -13.542 -2.577 3.585 1.00 90.50 94 ILE A O 1
ATOM 747 N N . LEU A 1 95 ? -13.343 -3.979 1.840 1.00 79.75 95 LEU A N 1
ATOM 748 C CA . LEU A 1 95 ? -14.774 -4.271 1.683 1.00 79.75 95 LEU A CA 1
ATOM 749 C C . LEU A 1 95 ? -15.194 -5.607 2.319 1.00 79.75 95 LEU A C 1
ATOM 751 O O . LEU A 1 95 ? -16.387 -5.903 2.343 1.00 79.75 95 LEU A O 1
ATOM 755 N N . VAL A 1 96 ? -14.227 -6.408 2.777 1.00 59.78 96 VAL A N 1
ATOM 756 C CA . VAL A 1 96 ? -14.419 -7.714 3.434 1.00 59.78 96 VAL A CA 1
ATOM 757 C C . VAL A 1 96 ? -14.449 -7.531 4.943 1.00 59.78 96 VAL A C 1
ATOM 759 O O . VAL A 1 96 ? -15.331 -8.148 5.577 1.00 59.78 96 VAL A O 1
#

Secondary structure (DSSP, 8-state):
-BTTBEEEEEES---HHHHHHHHHHHHHSTTEEEEEEETTEEEEEE-TTS-THHHHHHHHHTTEEEEEETTEEEEEESS---HHHHHHHHHHHHH-

Mean predicted aligned error: 2.9 Å

Foldseek 3Di:
DPPQAAEAEAEDDDDPVVLVVVLCVQQCDARYWYWYDDFQKIKIFHHQVDWCQLLVVLQVVQQWDWDDGRGITIIGHPDGDDPVVSVVSSVRSRVD

Radius of gyration: 11.92 Å; Cα contacts (8 Å, |Δi|>4): 174; chains: 1; bounding box: 31×26×26 Å

pLDDT: mean 93.67, std 5.07, range [59.78, 98.06]

Nearest PDB structures (foldseek):
  5f54-assembly1_A  TM=7.071E-01  e=9.858E-05  Deinococcus radiodurans
  6lrd-assembly1_A  TM=6.851E-01  e=5.186E-04  Deinococcus radiodurans
  5f56-assembly1_A  TM=6.897E-01  e=1.404E-03  Deinococcus radiodurans
  2zxr-assembly1_A  TM=6.800E-01  e=3.802E-03  Thermus thermophilus HB8
  2zxp-assembly1_A  TM=6.576E-01  e=4.959E-03  Thermus thermophilus HB8

Solvent-accessible surface area (backbone atoms only — not comparable to full-atom values): 5195 Å² total; per-residue (Å²): 112,56,99,80,31,39,73,45,78,46,69,92,68,84,55,66,68,58,53,50,50,54,36,51,61,58,22,68,45,80,50,25,34,34,38,37,49,51,89,42,37,35,42,37,33,29,4,88,91,40,63,36,43,44,31,50,52,46,40,41,78,74,54,32,45,76,54,45,56,56,34,37,33,44,37,39,41,81,59,82,70,55,71,67,58,53,52,54,42,45,51,53,27,75,74,113